Protein AF-C6KML2-F1 (afdb_monomer_lite)

Organism: Capra hircus (NCBI:txid9925)

Radius of gyration: 18.04 Å; chains: 1; bounding box: 36×1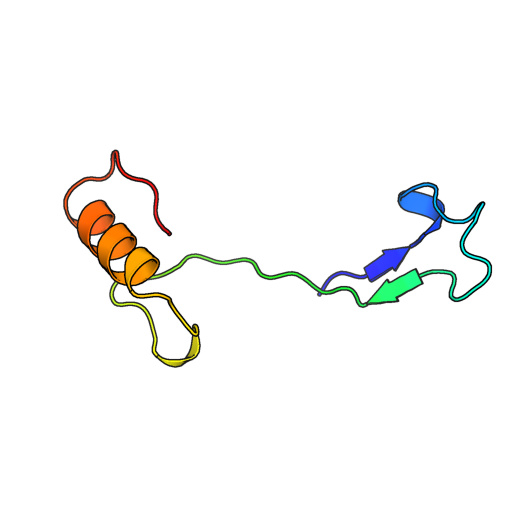8×44 Å

InterPro domains:
  IPR001839 Transforming growth factor-beta, C-terminal [PF00019] (2-57)
  IPR001839 Transforming growth factor-beta, C-terminal [PS51362] (1-60)
  IPR001839 Transforming growth factor-beta, C-terminal [SM00204] (1-60)
  IPR015615 Transforming growth factor-beta-like [PTHR11848] (1-59)
  IPR017948 Transforming growth factor beta, conserved site [PS00250] (15-30)
  IPR029034 Cystine-knot cytokine [G3DSA:2.10.90.10] (1-60)
  IPR029034 Cystine-knot cytokine [SSF57501] (1-54)

Foldseek 3Di:
DDKDQCVVVVNVVPDVDDRIGDPDDDDDAQDVVGDPVPPDDPVQNVQQVVCVVPVVRDHD

pLDDT: mean 95.81, std 2.89, range [85.75, 98.75]

Structure (mmCIF, N/CA/C/O backbone):
data_AF-C6KML2-F1
#
_entry.id   AF-C6KML2-F1
#
loop_
_atom_site.group_PDB
_atom_site.id
_atom_site.type_symbol
_atom_site.label_atom_id
_atom_site.label_alt_id
_atom_site.label_comp_id
_atom_site.label_asym_id
_atom_site.label_entity_id
_atom_site.label_seq_id
_atom_site.pdbx_PDB_ins_code
_atom_site.Cartn_x
_atom_site.Cartn_y
_atom_site.Cartn_z
_atom_site.occupancy
_atom_site.B_iso_or_equiv
_atom_site.auth_seq_id
_atom_site.auth_comp_id
_atom_site.auth_asym_id
_atom_site.auth_atom_id
_atom_site.pdbx_PDB_model_num
ATOM 1 N N . PRO A 1 1 ? 5.399 -10.151 0.237 1.00 89.94 1 PRO A N 1
ATOM 2 C CA . PRO A 1 1 ? 6.344 -9.452 -0.672 1.00 89.94 1 PRO A CA 1
ATOM 3 C C . PRO A 1 1 ? 5.632 -9.159 -1.995 1.00 89.94 1 PRO A C 1
ATOM 5 O O . PRO A 1 1 ? 4.822 -9.981 -2.409 1.00 89.94 1 PRO A O 1
ATOM 8 N N . LEU A 1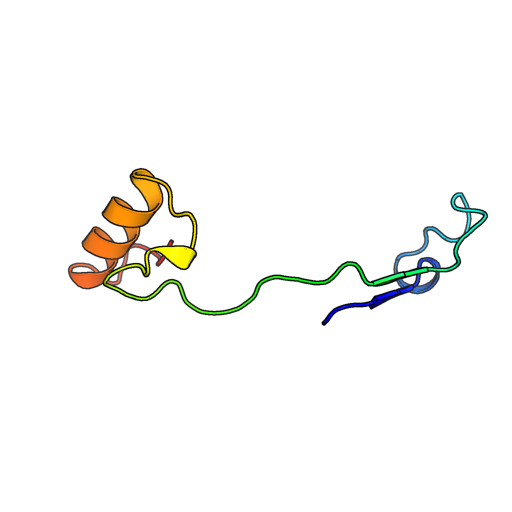 2 ? 5.894 -8.005 -2.611 1.00 97.81 2 LEU A N 1
ATOM 9 C CA . LEU A 1 2 ? 5.327 -7.609 -3.905 1.00 97.81 2 LEU A CA 1
ATOM 10 C C . LEU A 1 2 ? 6.465 -7.110 -4.790 1.00 97.81 2 LEU A C 1
ATOM 12 O O . LEU A 1 2 ? 7.263 -6.281 -4.348 1.00 97.81 2 LEU A O 1
ATOM 16 N N . TYR A 1 3 ? 6.543 -7.642 -6.004 1.00 98.38 3 TYR A N 1
ATOM 17 C CA . TYR A 1 3 ? 7.396 -7.137 -7.071 1.00 98.38 3 TYR A CA 1
ATOM 18 C C . TYR A 1 3 ? 6.500 -6.472 -8.109 1.00 98.38 3 TYR A C 1
ATOM 20 O O . TYR A 1 3 ? 5.445 -7.014 -8.431 1.00 98.38 3 TYR A O 1
ATOM 28 N N . VAL A 1 4 ? 6.907 -5.303 -8.585 1.00 98.56 4 VAL A N 1
ATOM 29 C CA . VAL A 1 4 ? 6.220 -4.576 -9.652 1.00 98.56 4 VAL A CA 1
ATOM 30 C C . VAL A 1 4 ? 7.097 -4.658 -10.888 1.00 98.56 4 VAL A C 1
ATOM 32 O O . VAL A 1 4 ? 8.208 -4.130 -10.872 1.00 98.56 4 VAL A O 1
ATOM 35 N N . ASP A 1 5 ? 6.592 -5.320 -11.927 1.00 98.56 5 ASP A N 1
ATOM 36 C CA . ASP A 1 5 ? 7.134 -5.246 -13.283 1.00 98.56 5 ASP A CA 1
ATOM 37 C C . ASP A 1 5 ? 6.509 -4.033 -13.981 1.00 98.56 5 ASP A C 1
ATOM 39 O O . ASP A 1 5 ? 5.285 -3.875 -14.000 1.00 98.56 5 ASP A O 1
ATOM 43 N N . PHE A 1 6 ? 7.335 -3.141 -14.526 1.00 98.75 6 PHE A N 1
ATOM 44 C CA . PHE A 1 6 ? 6.831 -1.940 -15.189 1.00 98.75 6 PHE A CA 1
ATOM 45 C C . PHE A 1 6 ? 6.107 -2.246 -16.497 1.00 98.75 6 PHE A C 1
ATOM 47 O O . PHE A 1 6 ? 5.312 -1.425 -16.943 1.00 98.75 6 PHE A O 1
ATOM 54 N N . SER A 1 7 ? 6.305 -3.422 -17.082 1.00 98.44 7 SER A N 1
ATOM 55 C CA . SER A 1 7 ? 5.554 -3.865 -18.257 1.00 98.44 7 SER A CA 1
ATOM 56 C C . SER A 1 7 ? 4.097 -4.178 -17.903 1.00 98.44 7 SER A C 1
ATOM 58 O O . SER A 1 7 ? 3.196 -3.802 -18.649 1.00 98.44 7 SER A O 1
ATOM 60 N N . ASP A 1 8 ? 3.849 -4.788 -16.738 1.00 98.38 8 ASP A N 1
ATOM 61 C CA . ASP A 1 8 ? 2.502 -5.185 -16.295 1.00 98.38 8 ASP A CA 1
ATOM 62 C C . ASP A 1 8 ? 1.596 -3.978 -16.016 1.00 98.38 8 ASP A C 1
ATOM 64 O O . ASP A 1 8 ? 0.383 -4.032 -16.226 1.00 98.38 8 ASP A O 1
ATOM 68 N N . VAL A 1 9 ? 2.187 -2.872 -15.552 1.00 97.94 9 VAL A N 1
ATOM 69 C CA . VAL A 1 9 ? 1.482 -1.605 -15.288 1.00 97.94 9 VAL A CA 1
ATOM 70 C C . VAL A 1 9 ? 1.587 -0.604 -16.444 1.00 97.94 9 VAL A C 1
ATOM 72 O O . VAL A 1 9 ? 1.079 0.512 -16.332 1.00 97.94 9 VAL A O 1
ATOM 75 N N . GLY A 1 10 ? 2.224 -0.994 -17.555 1.00 98.25 10 GLY A N 1
ATOM 76 C CA . GLY A 1 10 ? 2.356 -0.176 -18.763 1.00 98.25 10 GLY A CA 1
ATOM 77 C C . GLY A 1 10 ? 3.225 1.071 -18.590 1.00 98.25 10 GLY A C 1
ATOM 78 O O . GLY A 1 10 ? 2.911 2.106 -19.162 1.00 98.25 10 GLY A O 1
ATOM 79 N N . TRP A 1 11 ? 4.266 1.000 -17.760 1.00 98.44 11 TRP A N 1
ATOM 80 C CA . TRP A 1 11 ? 5.243 2.074 -17.517 1.00 98.44 11 TRP A CA 1
ATOM 81 C C . TRP A 1 11 ? 6.595 1.837 -18.202 1.00 98.44 11 TRP A C 1
ATOM 83 O O . TRP A 1 11 ? 7.501 2.666 -18.101 1.00 98.44 11 TRP A O 1
ATOM 93 N N . ASN A 1 12 ? 6.758 0.712 -18.896 1.00 96.88 12 ASN A N 1
ATOM 94 C CA . ASN A 1 12 ? 7.973 0.369 -19.636 1.00 96.88 12 ASN A CA 1
ATOM 95 C C . ASN A 1 12 ? 8.222 1.263 -20.870 1.00 96.88 12 ASN A C 1
ATOM 97 O O . ASN A 1 12 ? 9.252 1.124 -21.527 1.00 96.88 12 ASN A O 1
ATOM 101 N N . ASP A 1 13 ? 7.292 2.160 -21.201 1.00 97.25 13 ASP A N 1
ATOM 102 C CA . ASP A 1 13 ? 7.409 3.163 -22.259 1.00 97.25 13 ASP A CA 1
ATOM 103 C C . ASP A 1 13 ? 8.178 4.421 -21.814 1.00 97.25 13 ASP A C 1
ATOM 105 O O . ASP A 1 13 ? 8.875 5.024 -22.634 1.00 97.25 13 ASP A O 1
ATOM 109 N N . TRP A 1 14 ? 8.097 4.806 -20.533 1.00 98.25 14 TRP A N 1
ATOM 110 C CA . TRP A 1 14 ? 8.791 5.986 -19.992 1.00 98.25 14 TRP A CA 1
ATOM 111 C C . TRP A 1 14 ? 9.875 5.654 -18.959 1.00 98.25 14 TRP A C 1
ATOM 113 O O . TRP A 1 14 ? 10.836 6.419 -18.817 1.00 98.25 14 TRP A O 1
ATOM 123 N N . ILE A 1 15 ? 9.778 4.517 -18.261 1.00 97.81 15 ILE A N 1
ATOM 124 C CA . ILE A 1 15 ? 10.836 4.048 -17.359 1.00 97.81 15 ILE A CA 1
ATOM 125 C C . ILE A 1 15 ? 11.821 3.179 -18.139 1.00 97.81 15 ILE A C 1
ATOM 127 O O . ILE A 1 15 ? 11.535 2.039 -18.488 1.00 97.81 15 ILE A O 1
ATOM 131 N N . VAL A 1 16 ? 13.021 3.719 -18.365 1.00 98.06 16 VAL A N 1
ATOM 132 C CA . VAL A 1 16 ? 14.083 3.042 -19.128 1.00 98.06 16 VAL A CA 1
ATOM 133 C C . VAL A 1 16 ? 14.719 1.889 -18.338 1.00 98.06 16 VAL A C 1
ATOM 135 O O . VAL A 1 16 ? 14.999 0.832 -18.896 1.00 98.06 16 VAL A O 1
ATOM 138 N N . ALA A 1 17 ? 14.983 2.091 -17.046 1.00 97.75 17 ALA A N 1
ATOM 139 C CA . ALA A 1 17 ? 15.528 1.083 -16.140 1.00 97.75 17 ALA A CA 1
ATOM 140 C C . ALA A 1 17 ? 15.269 1.484 -14.672 1.00 97.75 17 ALA A C 1
ATOM 142 O O . ALA A 1 17 ? 15.217 2.684 -14.384 1.00 97.75 17 ALA A O 1
ATOM 143 N N . PRO A 1 18 ? 15.178 0.525 -13.726 1.00 98.31 18 PRO A N 1
ATOM 144 C CA . PRO A 1 18 ? 15.157 -0.933 -13.930 1.00 98.31 18 PRO A CA 1
ATOM 145 C C . PRO A 1 18 ? 13.853 -1.399 -14.614 1.00 98.31 18 PRO A C 1
ATOM 147 O O . PRO A 1 18 ? 12.943 -0.591 -14.742 1.00 98.31 18 PRO A O 1
ATOM 150 N N . PRO A 1 19 ? 13.723 -2.671 -15.041 1.00 97.88 19 PRO A N 1
ATOM 151 C CA . PRO A 1 19 ? 12.460 -3.196 -15.587 1.00 97.88 19 PRO A CA 1
ATOM 152 C C . PRO A 1 19 ? 11.352 -3.347 -14.529 1.00 97.88 19 PRO A C 1
ATOM 154 O O . PRO A 1 19 ? 10.179 -3.466 -14.858 1.00 97.88 19 PRO A O 1
ATOM 157 N N . GLY A 1 20 ? 11.722 -3.335 -13.251 1.00 98.50 20 GLY A N 1
ATOM 158 C CA . GLY A 1 20 ? 10.815 -3.474 -12.124 1.00 98.50 20 GLY A CA 1
ATOM 159 C C . 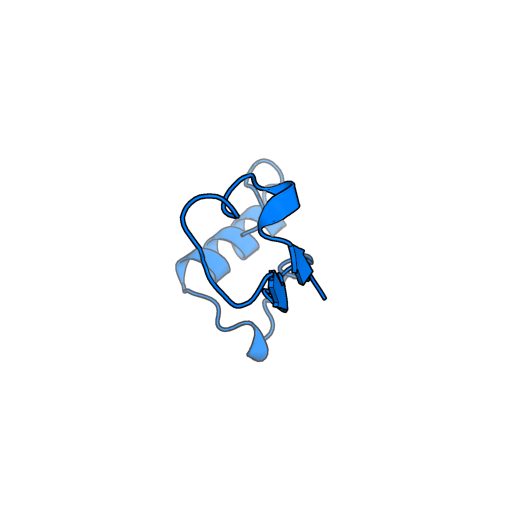GLY A 1 20 ? 11.578 -3.502 -10.806 1.00 98.50 20 GLY A C 1
ATOM 160 O O . GLY A 1 20 ? 12.817 -3.512 -10.790 1.00 98.50 20 GLY A O 1
ATOM 161 N N . TYR A 1 21 ? 10.862 -3.525 -9.683 1.00 98.38 21 TYR A N 1
ATOM 162 C CA . TYR A 1 21 ? 11.482 -3.582 -8.356 1.00 98.38 21 TYR A CA 1
ATOM 163 C C . TYR A 1 21 ? 10.579 -4.212 -7.285 1.00 98.38 21 TYR A C 1
ATOM 165 O O . TYR A 1 21 ? 9.361 -4.318 -7.435 1.00 98.38 21 TYR A O 1
ATOM 173 N N . HIS A 1 22 ? 11.181 -4.621 -6.163 1.00 98.38 22 HIS A N 1
ATOM 174 C CA . HIS A 1 22 ? 10.446 -5.083 -4.983 1.00 98.38 22 HIS A CA 1
ATOM 175 C C . HIS A 1 22 ? 9.802 -3.895 -4.253 1.00 98.38 22 HIS A C 1
ATOM 177 O O . HIS A 1 22 ? 10.434 -3.264 -3.409 1.00 98.38 22 HIS A O 1
ATOM 183 N N . ALA A 1 23 ? 8.545 -3.596 -4.579 1.00 98.25 23 ALA A N 1
ATOM 184 C CA . ALA A 1 23 ? 7.777 -2.512 -3.966 1.00 98.25 23 ALA A CA 1
ATOM 185 C C . ALA A 1 23 ? 7.266 -2.847 -2.559 1.00 98.25 23 ALA A C 1
ATOM 187 O O . ALA A 1 23 ? 7.088 -1.947 -1.741 1.00 98.25 23 ALA A O 1
ATOM 188 N N . PHE A 1 24 ? 7.071 -4.140 -2.271 1.00 98.38 24 PHE A N 1
ATOM 189 C CA . PHE A 1 24 ? 6.406 -4.626 -1.058 1.00 98.38 24 PHE A CA 1
ATOM 190 C C . PHE A 1 24 ? 4.973 -4.090 -0.911 1.00 98.38 24 PHE A C 1
ATOM 192 O O . PHE A 1 24 ? 4.456 -3.365 -1.754 1.00 98.38 24 PHE A O 1
ATOM 199 N N . TYR A 1 25 ? 4.282 -4.550 0.126 1.00 97.75 25 TYR A N 1
ATOM 200 C CA . TYR A 1 25 ? 2.962 -4.060 0.500 1.00 97.75 25 TYR A CA 1
ATOM 201 C C . TYR A 1 25 ? 2.696 -4.419 1.961 1.00 97.75 25 TYR A C 1
ATOM 203 O O . TYR A 1 25 ? 3.276 -5.378 2.481 1.00 97.75 25 TYR A O 1
ATOM 211 N N . CYS A 1 26 ? 1.807 -3.665 2.601 1.00 95.81 26 CYS A N 1
ATOM 212 C CA . CYS A 1 26 ? 1.290 -3.974 3.929 1.00 95.81 26 CYS A CA 1
ATOM 213 C C . CYS A 1 26 ? -0.090 -4.618 3.790 1.00 95.81 26 CYS A C 1
ATOM 215 O O . CYS A 1 26 ? -0.929 -4.139 3.028 1.00 95.81 26 CYS A O 1
ATOM 217 N N . HIS A 1 27 ? -0.330 -5.698 4.526 1.00 95.50 27 HIS A N 1
ATOM 218 C CA . HIS A 1 27 ? -1.635 -6.340 4.617 1.00 95.50 27 HIS A CA 1
ATOM 219 C C . HIS A 1 27 ? -1.766 -7.056 5.959 1.00 95.50 27 HIS A C 1
ATOM 221 O O . HIS A 1 27 ? -0.778 -7.551 6.501 1.00 95.50 27 HIS A O 1
ATOM 227 N N . GLY A 1 28 ? -2.986 -7.106 6.478 1.00 94.06 28 GLY A N 1
ATOM 228 C CA . GLY A 1 28 ? -3.307 -7.657 7.786 1.00 94.06 28 GLY A CA 1
ATOM 229 C C . GLY A 1 28 ? -4.404 -6.840 8.455 1.00 94.06 28 GLY A C 1
ATOM 230 O O . GLY A 1 28 ? -4.820 -5.803 7.942 1.00 94.06 28 GLY A O 1
ATOM 231 N N . GLU A 1 29 ? -4.880 -7.324 9.596 1.00 92.81 29 GLU A N 1
ATOM 232 C CA . GLU A 1 29 ? -5.803 -6.561 10.431 1.00 92.81 29 GLU A CA 1
ATOM 233 C C . GLU A 1 29 ? -5.046 -5.652 11.405 1.00 92.81 29 GLU A C 1
ATOM 235 O O . GLU A 1 29 ? -3.962 -6.000 11.872 1.00 92.81 29 GLU A O 1
ATOM 240 N N . CYS A 1 30 ? -5.669 -4.534 11.778 1.00 94.62 30 CYS A N 1
ATOM 241 C CA . CYS A 1 30 ? -5.282 -3.717 12.923 1.00 94.62 30 CYS A CA 1
ATOM 242 C C . CYS A 1 30 ? -6.002 -4.254 14.181 1.00 94.62 30 CYS A C 1
ATOM 244 O O . CYS A 1 30 ? -7.197 -3.984 14.349 1.00 94.62 30 CYS A O 1
ATOM 246 N N . PRO A 1 31 ? -5.346 -5.065 15.039 1.00 91.12 31 PRO A N 1
ATOM 247 C CA . PRO A 1 31 ? -6.011 -5.728 16.159 1.00 91.12 31 PRO A CA 1
ATOM 248 C C . PRO A 1 31 ? -6.390 -4.733 17.262 1.00 91.12 31 PRO A C 1
ATOM 250 O O . PRO A 1 31 ? -5.792 -3.668 17.393 1.00 91.12 31 PRO A O 1
ATOM 253 N N . PHE A 1 32 ? -7.362 -5.105 18.097 1.00 91.19 32 PHE A N 1
ATOM 254 C CA . PHE A 1 32 ? -7.641 -4.405 19.349 1.00 91.19 32 PHE A CA 1
ATOM 255 C C . PHE A 1 32 ? -7.193 -5.269 20.541 1.00 91.19 32 PHE A C 1
ATOM 257 O O . PHE A 1 32 ? -7.667 -6.402 20.651 1.00 91.19 32 PHE A O 1
ATOM 264 N N . PRO A 1 33 ? -6.342 -4.761 21.454 1.00 92.00 33 PRO A N 1
ATOM 265 C CA . PRO A 1 33 ? -5.666 -3.459 21.406 1.00 92.00 33 PRO A CA 1
ATOM 266 C C . PRO A 1 33 ? -4.601 -3.387 20.294 1.00 92.00 33 PRO A C 1
ATOM 268 O O . PRO A 1 33 ? -4.025 -4.406 19.916 1.00 92.00 33 PRO A O 1
ATOM 271 N N . LEU A 1 34 ? -4.344 -2.177 19.778 1.00 91.75 34 LEU A N 1
ATOM 272 C CA . LEU A 1 34 ? -3.303 -1.955 18.767 1.00 91.75 34 LEU A CA 1
ATOM 273 C C . LEU A 1 34 ? -1.925 -2.216 19.377 1.00 91.75 34 LEU A C 1
ATOM 275 O O . LEU A 1 34 ? -1.635 -1.752 20.477 1.00 91.75 34 LEU A O 1
ATOM 279 N N . ALA A 1 35 ? -1.084 -2.959 18.660 1.00 92.12 35 ALA A N 1
ATOM 280 C CA . ALA A 1 35 ? 0.261 -3.283 19.117 1.00 92.12 35 ALA A CA 1
ATOM 281 C C . ALA A 1 35 ? 1.226 -2.100 18.927 1.00 92.12 35 ALA A C 1
ATOM 283 O O . ALA A 1 35 ? 1.207 -1.439 17.888 1.00 92.12 35 ALA A O 1
ATOM 284 N N . ASP A 1 36 ? 2.135 -1.900 19.884 1.00 89.75 36 ASP A N 1
ATOM 285 C CA . ASP A 1 36 ? 3.055 -0.748 19.920 1.00 89.75 36 ASP A CA 1
ATOM 286 C C . ASP A 1 36 ? 3.937 -0.610 18.666 1.00 89.75 36 ASP A C 1
ATOM 288 O O . ASP A 1 36 ? 4.279 0.494 18.249 1.00 89.75 36 ASP A O 1
ATOM 292 N N . HIS A 1 37 ? 4.279 -1.726 18.017 1.00 93.75 37 HIS A N 1
ATOM 293 C CA . HIS A 1 37 ? 5.130 -1.744 16.822 1.00 93.75 37 HIS A CA 1
ATOM 294 C C . HIS A 1 37 ? 4.401 -1.346 15.525 1.00 93.75 37 HIS A C 1
ATOM 296 O O . HIS A 1 37 ? 5.042 -1.244 14.479 1.00 93.75 37 HIS A O 1
ATOM 302 N N . LEU A 1 38 ? 3.079 -1.130 15.562 1.00 94.25 38 LEU A N 1
ATOM 303 C CA . LEU A 1 38 ? 2.274 -0.768 14.388 1.00 94.25 38 LEU A CA 1
ATOM 304 C C . LEU A 1 38 ? 2.261 0.744 14.093 1.00 94.25 38 LEU A C 1
ATOM 306 O O . LEU A 1 38 ? 1.548 1.166 13.187 1.00 94.25 38 LEU A O 1
ATOM 310 N N . ASN A 1 39 ? 3.023 1.565 14.832 1.00 93.88 39 ASN A N 1
ATOM 311 C CA . ASN A 1 39 ? 3.166 3.017 14.610 1.00 93.88 39 ASN A CA 1
ATOM 312 C C . ASN A 1 39 ? 1.819 3.744 14.407 1.00 93.88 39 ASN A C 1
ATOM 314 O O . ASN A 1 39 ? 1.640 4.535 13.480 1.00 93.88 39 ASN A O 1
ATOM 318 N N . SER A 1 40 ? 0.838 3.430 15.253 1.00 94.62 40 SER A N 1
ATOM 319 C CA . SER A 1 40 ? -0.544 3.888 15.093 1.00 94.62 40 SER A CA 1
ATOM 320 C C . SER A 1 40 ? -0.734 5.361 15.470 1.00 94.62 40 SER A C 1
ATOM 322 O O . SER A 1 40 ? -0.105 5.875 16.391 1.00 94.62 40 SER A O 1
ATOM 324 N N . THR A 1 41 ? -1.656 6.043 14.787 1.00 96.25 41 THR A N 1
ATOM 325 C CA . THR A 1 41 ? -2.075 7.404 15.157 1.00 96.25 41 THR A CA 1
ATOM 326 C C . THR A 1 41 ? -3.132 7.374 16.263 1.00 96.25 41 THR A C 1
ATOM 328 O O . THR A 1 41 ? -3.851 6.386 16.423 1.00 96.25 41 THR A O 1
ATOM 331 N N . ASN A 1 42 ? -3.319 8.496 16.969 1.00 96.62 42 ASN A N 1
ATOM 332 C CA . ASN A 1 42 ? -4.417 8.642 17.937 1.00 96.62 42 ASN A CA 1
ATOM 333 C C . ASN A 1 42 ? -5.789 8.351 17.306 1.00 96.62 42 ASN 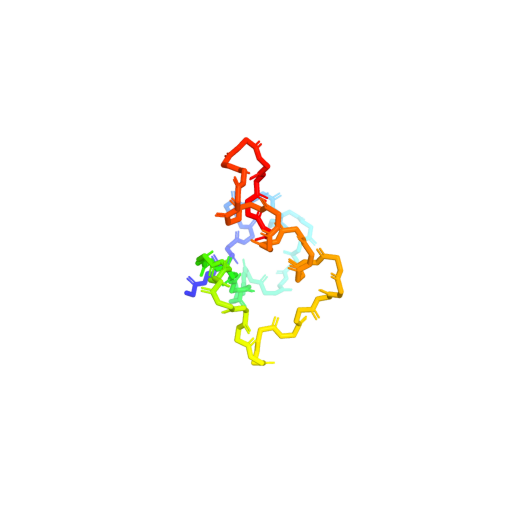A C 1
ATOM 335 O O . ASN A 1 42 ? -6.638 7.728 17.937 1.00 96.62 42 ASN A O 1
ATOM 339 N N . HIS A 1 43 ? -5.999 8.771 16.052 1.00 96.88 43 HIS A N 1
ATOM 340 C CA . HIS A 1 43 ? -7.245 8.505 15.337 1.00 96.88 43 HIS A CA 1
ATOM 341 C C . HIS A 1 43 ? -7.461 7.004 15.118 1.00 96.88 43 HIS A C 1
ATOM 343 O O . HIS A 1 43 ? -8.554 6.512 15.381 1.00 96.88 43 HIS A O 1
ATOM 349 N N . ALA A 1 44 ? -6.425 6.263 14.708 1.00 96.88 44 ALA A N 1
ATOM 350 C CA . ALA A 1 44 ? -6.513 4.813 14.531 1.00 96.88 44 ALA A CA 1
ATOM 351 C C . ALA A 1 44 ? -6.831 4.091 15.851 1.00 96.88 44 ALA A C 1
ATOM 353 O O . ALA A 1 44 ? -7.661 3.187 15.867 1.00 96.88 44 ALA A O 1
ATOM 354 N N . ILE A 1 45 ? -6.248 4.534 16.974 1.00 95.19 45 ILE A N 1
ATOM 355 C CA . ILE A 1 45 ? -6.559 3.996 18.310 1.00 95.19 45 ILE A CA 1
ATOM 356 C C . ILE A 1 45 ? -8.042 4.182 18.640 1.00 95.19 45 ILE A C 1
ATOM 358 O O . ILE A 1 45 ? -8.720 3.219 19.003 1.00 95.19 45 ILE A O 1
ATOM 362 N N . VAL A 1 46 ? -8.560 5.404 18.489 1.00 96.19 46 VAL A N 1
ATOM 363 C CA . VAL A 1 46 ? -9.971 5.700 18.774 1.00 96.19 46 VAL A CA 1
ATOM 364 C C . VAL A 1 46 ? -10.893 4.952 17.812 1.00 96.19 46 VAL A C 1
ATOM 366 O O . VAL A 1 46 ? -11.883 4.381 18.255 1.00 96.19 46 VAL A O 1
ATOM 369 N N . GLN A 1 47 ? -10.577 4.895 16.519 1.00 97.12 47 GLN A N 1
ATOM 370 C CA . GLN A 1 47 ? -11.395 4.197 15.528 1.00 97.12 47 GLN A CA 1
ATOM 371 C C . GLN A 1 47 ? -11.467 2.691 15.809 1.00 97.12 47 GLN A C 1
ATOM 373 O O . GLN A 1 47 ? -12.561 2.126 15.807 1.00 97.12 47 GLN A O 1
ATOM 378 N N . THR A 1 48 ? -10.341 2.049 16.124 1.00 95.69 48 THR A N 1
ATOM 379 C CA . THR A 1 48 ? -10.307 0.625 16.485 1.00 95.69 48 THR A CA 1
ATOM 380 C C . THR A 1 48 ? -11.032 0.360 17.812 1.00 95.69 48 THR A C 1
ATOM 382 O O . THR A 1 48 ? -11.736 -0.643 17.937 1.00 95.69 48 THR A O 1
ATOM 385 N N . LEU A 1 49 ? -10.958 1.284 18.780 1.00 95.62 49 LEU A N 1
ATOM 386 C CA . LEU A 1 49 ? -11.757 1.226 20.010 1.00 95.62 49 LEU A CA 1
ATOM 387 C C . LEU A 1 49 ? -13.263 1.360 19.730 1.00 95.62 49 LEU A C 1
ATOM 389 O O . LEU A 1 49 ? -14.061 0.619 20.292 1.00 95.62 49 LEU A O 1
ATOM 393 N N . VAL A 1 50 ? -13.674 2.284 18.862 1.00 97.00 50 VAL A N 1
ATOM 394 C CA . VAL A 1 50 ? -15.092 2.463 18.517 1.00 97.00 50 VAL A CA 1
ATOM 395 C C . VAL A 1 50 ? -15.614 1.265 17.717 1.00 97.00 50 VAL A C 1
ATOM 397 O O . VAL A 1 50 ? -16.734 0.817 17.959 1.00 97.00 50 VAL A O 1
ATOM 400 N N . ASN A 1 51 ? -14.811 0.701 16.811 1.00 96.88 51 ASN A N 1
ATOM 401 C CA . ASN A 1 51 ? -15.162 -0.528 16.098 1.00 96.88 51 ASN A CA 1
ATOM 402 C C . ASN A 1 51 ? -15.404 -1.707 17.061 1.00 96.88 51 ASN A C 1
ATOM 404 O O . ASN A 1 51 ? -16.331 -2.483 16.826 1.00 96.88 51 ASN A O 1
ATOM 408 N N . SER A 1 52 ? -14.640 -1.819 18.158 1.00 94.81 52 SER A N 1
ATOM 409 C CA . SER A 1 52 ? -14.785 -2.931 19.116 1.00 94.81 52 SER A CA 1
ATOM 410 C C . SER A 1 52 ? -16.124 -2.931 19.866 1.00 94.81 52 SER A C 1
ATOM 412 O O . SER A 1 52 ? -16.573 -3.984 20.318 1.00 94.81 52 SER A O 1
ATOM 414 N N . VAL A 1 53 ? -16.796 -1.776 19.946 1.00 96.56 53 VAL A N 1
ATOM 415 C CA . VAL A 1 53 ? -18.134 -1.627 20.548 1.00 96.56 53 VAL A CA 1
ATOM 416 C C . VAL A 1 53 ? -19.251 -1.472 19.511 1.00 96.56 53 VAL A C 1
ATOM 418 O O . VAL A 1 53 ? -20.408 -1.777 19.801 1.00 96.56 53 VAL A O 1
ATOM 421 N N . ASN A 1 54 ? -18.933 -1.003 18.302 1.00 97.12 54 ASN A N 1
ATOM 422 C CA . ASN A 1 54 ? -19.880 -0.795 17.211 1.00 97.12 54 ASN A CA 1
ATOM 423 C C . ASN A 1 54 ? -19.291 -1.263 15.873 1.00 97.12 54 ASN A C 1
ATOM 425 O O . ASN A 1 54 ? -18.578 -0.525 15.190 1.00 97.12 54 ASN A O 1
ATOM 429 N N . SER A 1 55 ? -19.697 -2.457 15.444 1.00 94.81 55 SER A N 1
ATOM 430 C CA . SER A 1 55 ? -19.229 -3.095 14.209 1.00 94.81 55 SER A CA 1
ATOM 431 C C . SER A 1 55 ? -19.671 -2.406 12.911 1.00 94.81 55 SER A C 1
ATOM 433 O O . SER A 1 55 ? -19.222 -2.804 11.838 1.00 94.81 55 SER A O 1
ATOM 435 N N . 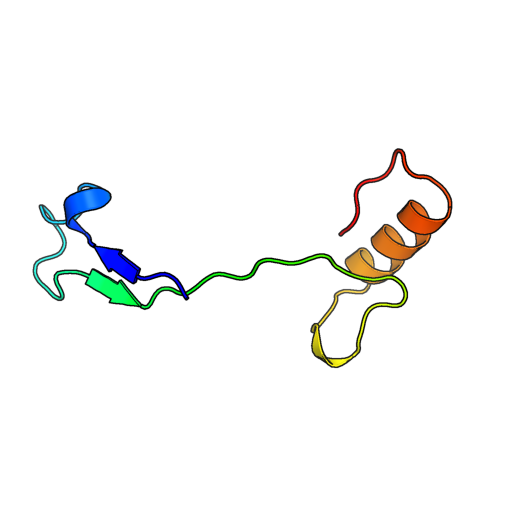LYS A 1 56 ? -20.520 -1.366 12.970 1.00 97.56 56 LYS A N 1
ATOM 436 C CA . LYS A 1 56 ? -20.825 -0.526 11.796 1.00 97.56 56 LYS A CA 1
ATOM 437 C C . LYS A 1 56 ? -19.681 0.425 11.443 1.00 97.56 56 LYS A C 1
ATOM 439 O O . LYS A 1 56 ? -19.624 0.897 10.312 1.00 97.56 56 LYS A O 1
ATOM 444 N N . ILE A 1 57 ? -18.808 0.741 12.401 1.00 96.56 57 ILE A N 1
ATOM 445 C CA . ILE A 1 57 ? -17.616 1.558 12.160 1.00 96.56 57 ILE A CA 1
ATOM 446 C C . ILE A 1 57 ? -16.515 0.639 11.632 1.00 96.56 57 ILE A C 1
ATOM 448 O O . ILE A 1 57 ? -16.303 -0.406 12.235 1.00 96.56 57 ILE A O 1
ATOM 452 N N . PRO A 1 58 ? -15.814 0.966 10.536 1.00 95.00 58 PRO A N 1
ATOM 453 C CA . PRO A 1 58 ? -14.738 0.122 10.028 1.00 95.00 58 PRO A CA 1
ATOM 454 C C . PRO A 1 58 ? -13.535 0.105 10.978 1.00 95.00 58 PRO A C 1
ATOM 456 O O . PRO A 1 58 ? -13.233 1.108 11.632 1.00 95.00 58 PRO A O 1
ATOM 459 N N . LYS A 1 59 ? -12.814 -1.023 11.005 1.00 87.88 59 LYS A N 1
ATOM 460 C CA . LYS A 1 59 ? -11.471 -1.093 11.602 1.00 87.88 59 LYS A CA 1
ATOM 461 C C . LYS A 1 59 ? -10.556 -0.066 10.918 1.00 87.88 59 LYS A C 1
ATOM 463 O O . LYS A 1 59 ? -10.764 0.239 9.741 1.00 87.88 59 LYS A O 1
ATOM 468 N N . ALA A 1 60 ? -9.623 0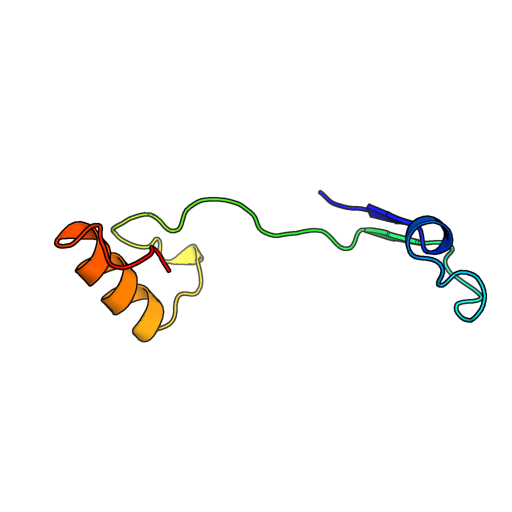.500 11.683 1.00 85.75 60 ALA A N 1
ATOM 469 C CA . ALA A 1 60 ? -8.609 1.411 11.154 1.00 85.75 60 ALA A CA 1
ATOM 470 C C . ALA A 1 60 ? -7.638 0.695 10.208 1.00 85.75 60 ALA A C 1
ATOM 472 O O . ALA A 1 60 ? -7.434 -0.528 10.395 1.00 85.75 60 ALA A O 1
#

Sequence (60 aa):
PLYVDFSDVGWNDWIVAPPGYHAFYCHGECPFPLADHLNSTNHAIVQTLVNSVNSKIPKA

Secondary structure (DSSP, 8-state):
--EEETTTTT-TTT--S-SEEE-----S---SSPPGGG---HHHHHHHHHHHH-TTSPP-